Protein AF-A0A8T2I228-F1 (afdb_monomer_lite)

pLDDT: mean 72.87, std 17.1, range [40.53, 93.88]

Structure (mmCIF, N/CA/C/O backbone):
data_AF-A0A8T2I228-F1
#
_entry.id   AF-A0A8T2I228-F1
#
loop_
_atom_site.group_PDB
_atom_site.id
_atom_site.type_symbol
_atom_site.label_atom_id
_atom_site.label_alt_id
_atom_site.label_comp_id
_atom_site.label_asym_id
_atom_site.label_entity_id
_atom_site.label_seq_id
_atom_site.pdbx_PDB_ins_code
_atom_site.Cartn_x
_atom_site.Cartn_y
_atom_site.Cartn_z
_atom_site.occupancy
_atom_site.B_iso_or_equiv
_atom_site.auth_seq_id
_atom_site.auth_comp_id
_atom_site.auth_asym_id
_atom_site.auth_atom_id
_atom_site.pdbx_PDB_model_num
ATOM 1 N N . MET A 1 1 ? -10.469 26.578 -0.247 1.00 43.16 1 MET A N 1
ATOM 2 C CA . MET A 1 1 ? -9.906 25.213 -0.314 1.00 43.16 1 MET A CA 1
ATOM 3 C C . MET A 1 1 ? -11.036 24.268 -0.690 1.00 43.16 1 MET A C 1
ATOM 5 O O . MET A 1 1 ? -11.907 24.048 0.135 1.00 43.16 1 MET A O 1
ATOM 9 N N . ALA A 1 2 ? -11.103 23.810 -1.941 1.00 47.12 2 ALA A N 1
ATOM 10 C CA . ALA A 1 2 ? -12.127 22.857 -2.365 1.00 47.12 2 ALA A CA 1
ATOM 11 C C . ALA A 1 2 ? -11.617 21.442 -2.068 1.00 47.12 2 ALA A C 1
ATOM 13 O O . ALA A 1 2 ? -10.746 20.934 -2.771 1.00 47.12 2 ALA A O 1
ATOM 14 N N . THR A 1 3 ? -12.107 20.828 -0.995 1.00 50.66 3 THR A N 1
ATOM 15 C CA . THR A 1 3 ? -11.943 19.392 -0.776 1.00 50.66 3 THR A CA 1
ATOM 16 C C . THR A 1 3 ? -12.657 18.675 -1.919 1.00 50.66 3 THR A C 1
ATOM 18 O O . THR A 1 3 ? -13.861 18.827 -2.120 1.00 50.66 3 THR A O 1
ATOM 21 N N . SER A 1 4 ? -11.890 17.972 -2.751 1.00 61.69 4 SER A N 1
ATOM 22 C CA . SER A 1 4 ? -12.432 17.226 -3.887 1.00 61.69 4 SER A CA 1
ATOM 23 C C . SER A 1 4 ? -13.482 16.236 -3.374 1.00 61.69 4 SER A C 1
ATOM 25 O O . SER A 1 4 ? -13.200 15.505 -2.423 1.00 61.69 4 SER A O 1
ATOM 27 N N . LYS A 1 5 ? -14.686 16.217 -3.966 1.00 64.00 5 LYS A N 1
ATOM 28 C CA . LYS A 1 5 ? -15.830 15.383 -3.529 1.00 64.00 5 LYS A CA 1
ATOM 29 C C . LYS A 1 5 ? -15.435 13.919 -3.280 1.00 64.00 5 LYS A C 1
ATOM 31 O O . LYS A 1 5 ? -15.861 13.321 -2.301 1.00 64.00 5 LYS A O 1
ATOM 36 N N . ASN A 1 6 ? -14.508 13.408 -4.087 1.00 66.62 6 ASN A N 1
ATOM 37 C CA . ASN A 1 6 ? -13.980 12.046 -4.002 1.00 66.62 6 ASN A CA 1
ATOM 38 C C . ASN A 1 6 ? -13.275 11.723 -2.667 1.00 66.62 6 ASN A C 1
ATOM 40 O O . ASN A 1 6 ? -13.281 10.568 -2.251 1.00 66.62 6 ASN A O 1
ATOM 44 N N . ASN A 1 7 ? -12.673 12.719 -2.006 1.00 70.19 7 ASN A N 1
ATOM 45 C CA . ASN A 1 7 ? -11.957 12.556 -0.733 1.00 70.19 7 ASN A CA 1
ATOM 46 C C . ASN A 1 7 ? -12.916 12.613 0.475 1.00 70.19 7 ASN A C 1
ATOM 48 O O . ASN A 1 7 ? -12.714 11.943 1.480 1.00 70.19 7 ASN A O 1
ATOM 52 N N . LEU A 1 8 ? -14.008 13.375 0.363 1.00 73.38 8 LEU A N 1
ATOM 53 C CA . LEU A 1 8 ? -15.071 13.382 1.376 1.00 73.38 8 LEU A CA 1
ATOM 54 C C . LEU A 1 8 ? -15.812 12.039 1.403 1.00 73.38 8 LEU A C 1
ATOM 56 O O . LEU A 1 8 ? -16.120 11.518 2.470 1.00 73.38 8 LEU A O 1
ATOM 60 N N . GLU A 1 9 ? -16.058 11.455 0.230 1.00 79.25 9 GLU A N 1
ATOM 61 C CA . GLU A 1 9 ? -16.713 10.150 0.115 1.00 79.25 9 GLU A CA 1
ATOM 62 C C . GLU A 1 9 ? -15.846 8.996 0.634 1.00 79.25 9 GLU A C 1
ATOM 64 O O . GLU A 1 9 ? -16.385 8.085 1.254 1.00 79.25 9 GLU A O 1
ATOM 69 N N . SER A 1 10 ? -14.522 9.014 0.422 1.00 78.75 10 SER A N 1
ATOM 70 C CA . SER A 1 10 ? -13.636 7.985 0.996 1.00 78.75 10 SER A CA 1
ATOM 71 C C . SER A 1 10 ? -13.589 8.063 2.518 1.00 78.75 10 SER A C 1
ATOM 73 O O . SER A 1 10 ? -13.734 7.040 3.177 1.00 78.75 10 SER A O 1
ATOM 75 N N . GLN A 1 11 ? -13.472 9.270 3.077 1.00 83.19 11 GLN A N 1
ATOM 76 C CA . GLN A 1 11 ? -13.486 9.473 4.528 1.00 83.19 11 GLN A CA 1
ATOM 77 C C . GLN A 1 11 ? -14.799 8.996 5.156 1.00 83.19 11 GLN A C 1
ATOM 79 O O . GLN A 1 11 ? -14.780 8.304 6.170 1.00 83.19 11 GLN A O 1
ATOM 84 N N . ALA A 1 12 ? -15.939 9.295 4.526 1.00 87.50 12 ALA A N 1
ATOM 85 C CA . ALA A 1 12 ? -17.237 8.813 4.989 1.00 87.50 12 ALA A CA 1
ATOM 86 C C . ALA A 1 12 ? -17.335 7.276 4.975 1.00 87.50 12 ALA A C 1
ATOM 88 O O . ALA A 1 12 ? -17.919 6.681 5.881 1.00 87.50 12 ALA A O 1
ATOM 89 N N . LEU A 1 13 ? -16.750 6.631 3.963 1.00 87.00 13 LEU A N 1
ATOM 90 C CA . LEU A 1 13 ? -16.741 5.175 3.811 1.00 87.00 13 LEU A CA 1
ATOM 91 C C . LEU A 1 13 ? -15.844 4.513 4.875 1.00 87.00 13 LEU A C 1
ATOM 93 O O . LEU A 1 13 ? -16.254 3.541 5.511 1.00 87.00 13 LEU A O 1
ATOM 97 N N . ASP A 1 14 ? -14.675 5.093 5.154 1.00 88.88 14 ASP A N 1
ATOM 98 C CA . ASP A 1 14 ? -13.781 4.640 6.227 1.00 88.88 14 ASP A CA 1
ATOM 99 C C . ASP A 1 14 ? -14.421 4.821 7.618 1.00 88.88 14 ASP A C 1
ATOM 101 O O . ASP A 1 14 ? -14.316 3.948 8.484 1.00 88.88 14 ASP A O 1
ATOM 105 N N . GLU A 1 15 ? -15.149 5.920 7.842 1.00 92.62 15 GLU A N 1
ATOM 106 C CA . GLU A 1 15 ? -15.915 6.132 9.074 1.00 92.62 15 GLU A CA 1
ATOM 107 C C . GLU A 1 15 ? -17.038 5.104 9.253 1.00 92.62 15 GLU A C 1
ATOM 109 O O . GLU A 1 15 ? -17.264 4.629 10.370 1.00 92.62 15 GLU A O 1
ATOM 114 N N . GLN A 1 16 ? -17.742 4.746 8.178 1.00 90.44 16 GLN A N 1
ATOM 115 C CA . GLN A 1 16 ? -18.768 3.704 8.212 1.00 90.44 16 GLN A CA 1
ATOM 116 C C . GLN A 1 16 ? -18.172 2.335 8.538 1.00 90.44 16 GLN A C 1
ATOM 118 O O . GLN A 1 16 ? -18.700 1.649 9.415 1.00 90.44 16 GLN A O 1
ATOM 123 N N . LEU A 1 17 ? -17.050 1.971 7.907 1.00 92.44 17 LEU A N 1
ATOM 124 C CA . LEU A 1 17 ? -16.342 0.727 8.211 1.00 92.44 17 LEU A CA 1
ATOM 125 C C . LEU A 1 17 ? -15.931 0.688 9.687 1.00 92.44 17 LEU A C 1
ATOM 127 O O . LEU A 1 17 ? -16.206 -0.284 10.379 1.00 92.44 17 LEU A O 1
ATOM 131 N N . LYS A 1 18 ? -15.377 1.784 10.212 1.00 93.19 18 LYS A N 1
ATOM 132 C CA . LYS A 1 18 ? -14.973 1.884 11.620 1.00 93.19 18 LYS A CA 1
ATOM 133 C C . LYS A 1 18 ? -16.144 1.729 12.596 1.00 93.19 18 LYS A C 1
ATOM 135 O O . LYS A 1 18 ? -15.990 1.120 13.652 1.00 93.19 18 LYS A O 1
ATOM 140 N N . ARG A 1 19 ? -17.319 2.280 12.269 1.00 93.00 19 ARG A N 1
ATOM 141 C CA . ARG A 1 19 ? -18.538 2.090 13.077 1.00 93.00 19 ARG A CA 1
ATOM 142 C C . ARG A 1 19 ? -18.987 0.633 13.061 1.00 93.00 19 ARG A C 1
ATOM 144 O O . ARG A 1 19 ? -19.333 0.113 14.115 1.00 93.00 19 ARG A O 1
ATOM 151 N N . PHE A 1 20 ? -18.933 -0.011 11.896 1.00 90.75 20 PHE A N 1
ATOM 152 C CA . PHE A 1 20 ? -19.275 -1.421 11.746 1.00 90.75 20 PHE A CA 1
ATOM 153 C C . PHE A 1 20 ? -18.327 -2.321 12.550 1.00 90.75 20 PHE A C 1
ATOM 155 O O . PHE A 1 20 ? -18.782 -3.170 13.312 1.00 90.75 20 PHE A O 1
ATOM 162 N N . GLU A 1 21 ? -17.017 -2.073 12.483 1.00 91.44 21 GLU A N 1
ATOM 163 C CA . GLU A 1 21 ? -16.016 -2.784 13.289 1.00 91.44 21 GLU A CA 1
ATOM 164 C C . GLU A 1 21 ? -16.251 -2.625 14.798 1.00 91.44 21 GLU A C 1
ATOM 166 O O . GLU A 1 21 ? -16.033 -3.564 15.560 1.00 91.44 21 GLU A O 1
ATOM 171 N N . ALA A 1 22 ? -16.709 -1.448 15.238 1.00 92.38 22 ALA A N 1
ATOM 172 C CA . ALA A 1 22 ? -17.019 -1.190 16.641 1.00 92.38 22 ALA A CA 1
ATOM 173 C C . ALA A 1 22 ? -18.291 -1.911 17.121 1.00 92.38 22 ALA A C 1
ATOM 175 O O . ALA A 1 22 ? -18.381 -2.243 18.302 1.00 92.38 22 ALA A O 1
ATOM 176 N N . SER A 1 23 ? -19.262 -2.143 16.232 1.00 89.62 23 SER A N 1
ATOM 177 C CA . SER A 1 23 ? -20.510 -2.852 16.547 1.00 89.62 23 SER A CA 1
ATOM 178 C C . SER A 1 23 ? -20.454 -4.363 16.314 1.00 89.62 23 SER A C 1
ATOM 180 O O . SER A 1 23 ? -21.396 -5.055 16.683 1.00 89.62 23 SER A O 1
ATOM 182 N N . THR A 1 24 ? -19.396 -4.869 15.678 1.00 91.06 24 THR A N 1
ATOM 183 C CA . THR A 1 24 ? -19.265 -6.288 15.317 1.00 91.06 24 THR A CA 1
ATOM 184 C C . THR A 1 24 ? -18.935 -7.144 16.539 1.00 91.06 24 THR A C 1
ATOM 186 O O . THR A 1 24 ? -18.038 -6.807 17.318 1.00 91.06 24 THR A O 1
ATOM 189 N N . ASP A 1 25 ? -19.624 -8.278 16.688 1.00 90.94 25 ASP A N 1
ATOM 190 C CA . ASP A 1 25 ? -19.288 -9.275 17.701 1.00 90.94 25 ASP A CA 1
ATOM 191 C C . ASP A 1 25 ? -18.070 -10.092 17.250 1.00 90.94 25 ASP A C 1
ATOM 193 O O . ASP A 1 25 ? -18.016 -10.638 16.151 1.00 90.94 25 ASP A O 1
ATOM 197 N N . LYS A 1 26 ? -17.064 -10.185 18.121 1.00 88.12 26 LYS A N 1
ATOM 198 C CA . LYS A 1 26 ? -15.804 -10.890 17.843 1.00 88.12 26 LYS A CA 1
ATOM 199 C C . LYS A 1 26 ? -15.915 -12.400 18.012 1.00 88.12 26 LYS A C 1
ATOM 201 O O . LYS A 1 26 ? -14.963 -13.109 17.700 1.00 88.12 26 LYS A O 1
ATOM 206 N N . ASN A 1 27 ? -17.030 -12.878 18.553 1.00 91.12 27 ASN A N 1
ATOM 207 C CA . ASN A 1 27 ? -17.253 -14.297 18.801 1.00 91.12 27 ASN A CA 1
ATOM 208 C C . ASN A 1 27 ? -18.101 -14.958 17.706 1.00 91.12 27 ASN A C 1
ATOM 210 O O . ASN A 1 27 ? -18.187 -16.184 17.680 1.00 91.12 27 ASN A O 1
ATOM 214 N N . ASP A 1 28 ? -18.702 -14.169 16.810 1.00 93.25 28 ASP A N 1
ATOM 215 C CA . ASP A 1 28 ? -19.499 -14.665 15.690 1.00 93.25 28 ASP A CA 1
ATOM 216 C C . ASP A 1 28 ? -18.628 -14.792 14.421 1.00 93.25 28 ASP A C 1
ATOM 218 O O . ASP A 1 28 ? -18.172 -13.781 13.872 1.00 93.25 28 ASP A O 1
ATOM 222 N N . PRO A 1 29 ? -18.360 -16.019 13.935 1.00 92.06 29 PRO A N 1
ATOM 223 C CA . PRO A 1 29 ? -17.502 -16.235 12.775 1.00 92.06 29 PRO A CA 1
ATOM 224 C C . PRO A 1 29 ? -18.079 -15.666 11.472 1.00 92.06 29 PRO A C 1
ATOM 226 O O . PRO A 1 29 ? -17.300 -15.286 10.597 1.00 92.06 29 PRO A O 1
ATOM 229 N N . GLU A 1 30 ? -19.404 -15.576 11.325 1.00 91.94 30 GLU A N 1
ATOM 230 C CA . GLU A 1 30 ? -20.028 -15.043 10.105 1.00 91.94 30 GLU A CA 1
ATOM 231 C C . GLU A 1 30 ? -19.823 -13.528 10.003 1.00 91.94 30 GLU A C 1
ATOM 233 O O . GLU A 1 30 ? -19.472 -13.001 8.944 1.00 91.94 30 GLU A O 1
ATOM 238 N N . GLN A 1 31 ? -19.942 -12.821 11.130 1.00 89.75 31 GLN A N 1
ATOM 239 C CA . GLN A 1 31 ? -19.695 -11.380 11.182 1.00 89.75 31 GLN A CA 1
ATOM 240 C C . GLN A 1 31 ? -18.222 -11.041 10.942 1.00 89.75 31 GLN A C 1
ATOM 242 O O . GLN A 1 31 ? -17.918 -10.048 10.280 1.00 89.75 31 GLN A O 1
ATOM 247 N N . LEU A 1 32 ? -17.301 -11.877 11.430 1.00 92.50 32 LEU A N 1
ATOM 248 C CA . LEU A 1 32 ? -15.870 -11.712 11.171 1.00 92.50 32 LEU A CA 1
ATOM 249 C C . LEU A 1 32 ? -15.520 -11.895 9.689 1.00 92.50 32 LEU A C 1
ATOM 251 O O . LEU A 1 32 ? -14.703 -11.135 9.169 1.00 92.50 32 LEU A O 1
ATOM 255 N N . GLN A 1 33 ? -16.137 -12.865 9.007 1.00 93.38 33 GLN A N 1
ATOM 256 C CA . GLN A 1 33 ? -15.947 -13.049 7.565 1.00 93.38 33 GLN A CA 1
ATOM 257 C C . GLN A 1 33 ? -16.450 -11.838 6.781 1.00 93.38 33 GLN A C 1
ATOM 259 O O . GLN A 1 33 ? -15.705 -11.279 5.978 1.00 93.38 33 GLN A O 1
ATOM 264 N N . LEU A 1 34 ? -17.667 -11.374 7.077 1.00 92.56 34 LEU A N 1
ATOM 265 C CA . LEU A 1 34 ? -18.244 -10.200 6.424 1.00 92.56 34 LEU A CA 1
ATOM 266 C C . LEU A 1 34 ? -17.385 -8.943 6.633 1.00 92.56 34 LEU A C 1
ATOM 268 O O . LEU A 1 34 ? -17.178 -8.153 5.712 1.00 92.56 34 LEU A O 1
ATOM 272 N N . LEU A 1 35 ? -16.847 -8.762 7.839 1.00 93.50 35 LEU A N 1
ATOM 273 C CA . LEU A 1 35 ? -15.969 -7.643 8.164 1.00 93.50 35 LEU A CA 1
ATOM 274 C C . LEU A 1 35 ? -14.669 -7.683 7.347 1.00 93.50 35 LEU A C 1
ATOM 276 O O . LEU A 1 35 ? -14.210 -6.640 6.872 1.00 93.50 35 LEU A O 1
ATOM 280 N N . GLU A 1 36 ? -14.088 -8.864 7.141 1.00 93.44 36 GLU A N 1
ATOM 281 C CA . GLU A 1 36 ? -12.885 -9.014 6.319 1.00 93.44 36 GLU A CA 1
ATOM 282 C C . GLU A 1 36 ? -13.171 -8.770 4.829 1.00 93.44 36 GLU A C 1
ATOM 284 O O . GLU A 1 36 ? -12.403 -8.069 4.169 1.00 93.44 36 GLU A O 1
ATOM 289 N N . GLU A 1 37 ? -14.310 -9.235 4.310 1.00 93.88 37 GLU A N 1
ATOM 290 C CA . GLU A 1 37 ? -14.750 -8.922 2.942 1.00 93.88 37 GLU A CA 1
ATOM 291 C C . GLU A 1 37 ? -14.926 -7.411 2.735 1.00 93.88 37 GLU A C 1
ATOM 293 O O . GLU A 1 37 ? -14.472 -6.844 1.733 1.00 93.88 37 GLU A O 1
ATOM 298 N N . MET A 1 38 ? -15.530 -6.725 3.711 1.00 91.88 38 MET A N 1
ATOM 299 C CA . MET A 1 38 ? -15.680 -5.271 3.675 1.00 91.88 38 MET A CA 1
ATOM 300 C C . MET A 1 38 ? -14.321 -4.562 3.679 1.00 91.88 38 MET A C 1
ATOM 302 O O . MET A 1 38 ? -14.117 -3.643 2.882 1.00 91.88 38 MET A O 1
ATOM 306 N N . ARG A 1 39 ? -13.372 -4.996 4.520 1.00 92.69 39 ARG A N 1
ATOM 307 C CA . ARG A 1 39 ? -11.995 -4.467 4.541 1.00 92.69 39 ARG A CA 1
ATOM 308 C C . ARG A 1 39 ? -11.262 -4.685 3.227 1.00 92.69 39 ARG A C 1
ATOM 310 O O . ARG A 1 39 ? -10.516 -3.813 2.776 1.00 92.69 39 ARG A O 1
ATOM 317 N N . GLU A 1 40 ? -11.437 -5.847 2.613 1.00 93.00 40 GLU A N 1
ATOM 318 C CA . GLU A 1 40 ? -10.804 -6.139 1.336 1.00 93.00 40 GLU A CA 1
ATOM 319 C C . GLU A 1 40 ? -11.365 -5.231 0.236 1.00 93.00 40 GLU A C 1
ATOM 321 O O . GLU A 1 40 ? -10.609 -4.640 -0.543 1.00 93.00 40 GLU A O 1
ATOM 326 N N . HIS A 1 41 ? -12.686 -5.053 0.206 1.00 90.12 41 HIS A N 1
ATOM 327 C CA . HIS A 1 41 ? -13.348 -4.186 -0.759 1.00 90.12 41 HIS A CA 1
ATOM 328 C C . HIS A 1 41 ? -12.921 -2.718 -0.609 1.00 90.12 41 HIS A C 1
ATOM 330 O O . HIS A 1 41 ? -12.581 -2.071 -1.605 1.00 90.12 41 HIS A O 1
ATOM 336 N N . THR A 1 42 ? -12.856 -2.191 0.619 1.00 89.12 42 THR A N 1
ATOM 337 C CA . THR A 1 42 ? -12.365 -0.823 0.851 1.00 89.12 42 THR A CA 1
ATOM 338 C C . THR A 1 42 ? -10.902 -0.674 0.449 1.00 89.12 42 THR A C 1
ATOM 340 O O . THR A 1 42 ? -10.553 0.296 -0.226 1.00 89.12 42 THR A O 1
ATOM 343 N N . ARG A 1 43 ? -10.046 -1.661 0.743 1.00 87.56 43 ARG A N 1
ATOM 344 C CA . ARG A 1 43 ? -8.642 -1.654 0.304 1.00 87.56 43 ARG A CA 1
ATOM 345 C C . ARG A 1 43 ? -8.520 -1.635 -1.224 1.00 87.56 43 ARG A C 1
ATOM 347 O O . ARG A 1 43 ? -7.723 -0.861 -1.752 1.00 87.56 43 ARG A O 1
ATOM 354 N N . ARG A 1 44 ? -9.321 -2.427 -1.946 1.00 86.75 44 ARG A N 1
ATOM 355 C CA . ARG A 1 44 ? -9.354 -2.417 -3.423 1.00 86.75 44 ARG A CA 1
ATOM 356 C C . ARG A 1 44 ? -9.818 -1.068 -3.977 1.00 86.75 44 ARG A C 1
ATOM 358 O O . ARG A 1 44 ? -9.233 -0.578 -4.941 1.00 86.75 44 ARG A O 1
ATOM 365 N N . LEU A 1 45 ? -10.813 -0.432 -3.356 1.00 85.88 45 LEU A N 1
ATOM 366 C CA . LEU A 1 45 ? -11.257 0.912 -3.742 1.00 85.88 45 LEU A CA 1
ATOM 367 C C . LEU A 1 45 ? -10.159 1.963 -3.540 1.00 85.88 45 LEU A C 1
ATOM 369 O O . LEU A 1 45 ? -9.924 2.777 -4.433 1.00 85.88 45 LEU A O 1
ATOM 373 N N . HIS A 1 46 ? -9.449 1.922 -2.412 1.00 82.38 46 HIS A N 1
ATOM 374 C CA . HIS A 1 46 ? -8.315 2.815 -2.138 1.00 82.38 46 HIS A CA 1
ATOM 375 C C . HIS A 1 46 ? -7.153 2.606 -3.119 1.00 82.38 46 HIS A C 1
ATOM 377 O O . HIS A 1 46 ? -6.516 3.573 -3.546 1.00 82.38 46 HIS A O 1
ATOM 383 N N . GLN A 1 47 ? -6.906 1.360 -3.533 1.00 79.94 47 GLN A N 1
ATOM 384 C CA . GLN A 1 47 ? -5.935 1.035 -4.583 1.00 79.94 47 GLN A CA 1
ATOM 385 C C . GLN A 1 47 ? -6.356 1.593 -5.945 1.00 79.94 47 GLN A C 1
ATOM 387 O O . GLN A 1 47 ? -5.560 2.272 -6.590 1.00 79.94 47 GLN A O 1
ATOM 392 N N . ALA A 1 48 ? -7.606 1.373 -6.360 1.00 81.00 48 ALA A N 1
ATOM 393 C CA . ALA A 1 48 ? -8.131 1.877 -7.630 1.00 81.00 48 ALA A CA 1
ATOM 394 C C . ALA A 1 48 ? -8.150 3.415 -7.694 1.00 81.00 48 ALA A C 1
ATOM 396 O O . ALA A 1 48 ? -7.938 3.997 -8.755 1.00 81.00 48 ALA A O 1
ATOM 397 N N . ARG A 1 49 ? -8.366 4.082 -6.552 1.00 75.56 49 ARG A N 1
ATOM 398 C CA . ARG A 1 49 ? -8.318 5.548 -6.426 1.00 75.56 49 ARG A CA 1
ATOM 399 C C . ARG A 1 49 ? -6.893 6.116 -6.369 1.00 75.56 49 ARG A C 1
ATOM 401 O O . ARG A 1 49 ? -6.728 7.327 -6.488 1.00 75.56 49 ARG A O 1
ATOM 408 N N . GLY A 1 50 ? -5.870 5.271 -6.221 1.00 67.81 50 GLY A N 1
ATOM 409 C CA . GLY A 1 50 ? -4.464 5.686 -6.226 1.00 67.81 50 GLY A CA 1
ATOM 410 C C . GLY A 1 50 ? -3.979 6.349 -4.932 1.00 67.81 50 GLY A C 1
ATOM 411 O O . GLY A 1 50 ? -2.893 6.928 -4.919 1.00 67.81 50 GLY A O 1
ATOM 412 N N . ASP A 1 51 ? -4.744 6.268 -3.841 1.00 64.25 51 ASP A N 1
ATOM 413 C CA . ASP A 1 51 ? -4.312 6.774 -2.530 1.00 64.25 51 ASP A CA 1
ATOM 414 C C . ASP A 1 51 ? -3.428 5.769 -1.778 1.00 64.25 51 ASP A C 1
ATOM 416 O O . ASP A 1 51 ? -2.592 6.169 -0.972 1.00 64.25 51 ASP A O 1
ATOM 420 N N . TRP A 1 52 ? -3.535 4.474 -2.097 1.00 62.28 52 TRP A N 1
ATOM 421 C CA . TRP A 1 52 ? -2.808 3.404 -1.402 1.00 62.28 52 TRP A CA 1
ATOM 422 C C . TRP A 1 52 ? -1.310 3.310 -1.748 1.00 62.28 52 TRP A C 1
ATOM 424 O O . TRP A 1 52 ? -0.561 2.643 -1.042 1.00 62.28 52 TRP A O 1
ATOM 434 N N . ASN A 1 53 ? -0.845 3.949 -2.827 1.00 56.44 53 ASN A N 1
ATOM 435 C CA . ASN A 1 53 ? 0.527 3.754 -3.308 1.00 56.44 53 ASN A CA 1
ATOM 436 C C . ASN A 1 53 ? 1.150 5.023 -3.902 1.00 56.44 53 ASN A C 1
ATOM 438 O O . ASN A 1 53 ? 1.791 4.980 -4.950 1.00 56.44 53 ASN A O 1
ATOM 442 N N . LYS A 1 54 ? 0.954 6.176 -3.254 1.00 60.41 54 LYS A N 1
ATOM 443 C CA . LYS A 1 54 ? 1.797 7.343 -3.538 1.00 60.41 54 LYS A CA 1
ATOM 444 C C . LYS A 1 54 ? 3.151 7.082 -2.874 1.00 60.41 54 LYS A C 1
ATOM 446 O O . LYS A 1 54 ? 3.201 7.132 -1.642 1.00 60.41 54 LYS A O 1
ATOM 451 N N . PRO A 1 55 ? 4.234 6.782 -3.623 1.00 62.22 55 PRO A N 1
ATOM 452 C CA . PRO A 1 55 ? 5.559 6.779 -3.025 1.00 62.22 55 PRO A CA 1
ATOM 453 C C . PRO A 1 55 ? 5.732 8.131 -2.342 1.00 62.22 55 PRO A C 1
ATOM 455 O O . PRO A 1 55 ? 5.475 9.175 -2.946 1.00 62.22 55 PRO A O 1
ATOM 458 N N . SER A 1 56 ? 6.074 8.101 -1.057 1.00 59.38 56 SER A N 1
ATOM 459 C CA . SER A 1 56 ? 6.312 9.319 -0.299 1.00 59.38 56 SER A CA 1
ATOM 460 C C . SER A 1 56 ? 7.404 10.108 -1.017 1.00 59.38 56 SER A C 1
ATOM 462 O O . SER A 1 56 ? 8.572 9.734 -0.984 1.00 59.38 56 SER A O 1
ATOM 464 N N . THR A 1 57 ? 7.036 11.206 -1.674 1.00 61.91 57 THR A N 1
ATOM 465 C CA . THR A 1 57 ? 7.994 12.175 -2.223 1.00 61.91 57 THR A CA 1
ATOM 466 C C . THR A 1 57 ? 8.658 12.993 -1.113 1.00 61.91 57 THR A C 1
ATOM 468 O O . THR A 1 57 ? 9.496 13.852 -1.385 1.00 61.91 57 THR A O 1
ATOM 471 N N . PHE A 1 58 ? 8.313 12.732 0.153 1.00 64.38 58 PHE A N 1
ATOM 472 C CA . PHE A 1 58 ? 8.909 13.384 1.302 1.00 64.38 58 PHE A CA 1
ATOM 473 C C . PHE A 1 58 ? 10.311 12.830 1.571 1.00 64.38 58 PHE A C 1
ATOM 475 O O . PHE A 1 58 ? 10.493 11.803 2.227 1.00 64.38 58 PHE A O 1
ATOM 482 N N . ARG A 1 59 ? 11.317 13.552 1.076 1.00 64.06 59 ARG A N 1
ATOM 483 C CA . ARG A 1 59 ? 12.708 13.406 1.502 1.00 64.06 59 ARG A CA 1
ATOM 484 C C . ARG A 1 59 ? 12.904 14.203 2.788 1.00 64.06 59 ARG A C 1
ATOM 486 O O . ARG A 1 59 ? 12.899 15.433 2.765 1.00 64.06 59 ARG A O 1
ATOM 493 N N . ASN A 1 60 ? 13.082 13.505 3.906 1.00 69.69 60 ASN A N 1
ATOM 494 C CA . ASN A 1 60 ? 13.490 14.145 5.149 1.00 69.69 60 ASN A CA 1
ATOM 495 C C . ASN A 1 60 ? 14.976 14.524 5.049 1.00 69.69 60 ASN A C 1
ATOM 497 O O . ASN A 1 60 ? 15.846 13.670 5.183 1.00 69.69 60 ASN A O 1
ATOM 501 N N . TRP A 1 61 ? 15.263 15.801 4.796 1.00 71.25 61 TRP A N 1
ATOM 502 C CA . TRP A 1 61 ? 16.633 16.326 4.729 1.00 71.25 61 TRP A CA 1
ATOM 503 C C . TRP A 1 61 ? 17.373 16.279 6.075 1.00 71.25 61 TRP A C 1
ATOM 505 O O . TRP A 1 61 ? 18.596 16.369 6.087 1.00 71.25 61 TRP A O 1
ATOM 515 N N . ASN A 1 62 ? 16.644 16.101 7.184 1.00 80.12 62 ASN A N 1
ATOM 516 C CA . ASN A 1 62 ? 17.188 15.955 8.534 1.00 80.12 62 ASN A CA 1
ATOM 517 C C . ASN A 1 62 ? 17.288 14.493 8.998 1.00 80.12 62 ASN A C 1
ATOM 519 O O . ASN A 1 62 ? 17.587 14.266 10.167 1.00 80.12 62 ASN A O 1
ATOM 523 N N . ASP A 1 63 ? 17.012 13.504 8.143 1.00 73.81 63 ASP A N 1
ATOM 524 C CA . ASP A 1 63 ? 17.255 12.101 8.486 1.00 73.81 63 ASP A CA 1
ATOM 525 C C . ASP A 1 63 ? 18.729 11.770 8.190 1.00 73.81 63 ASP A C 1
ATOM 527 O O . ASP A 1 63 ? 19.114 11.713 7.019 1.00 73.81 63 ASP A O 1
ATOM 531 N N . PRO A 1 64 ? 19.587 11.588 9.214 1.00 69.69 64 PRO A N 1
ATOM 532 C CA . PRO A 1 64 ? 20.997 11.274 9.011 1.00 69.69 64 PRO A CA 1
ATOM 533 C C . PRO A 1 64 ? 21.205 9.830 8.543 1.00 69.69 64 PRO A C 1
ATOM 535 O O . PRO A 1 64 ? 22.343 9.444 8.285 1.00 69.69 64 PRO A O 1
ATOM 538 N N . THR A 1 65 ? 20.146 9.013 8.466 1.00 69.50 65 THR A N 1
ATOM 539 C CA . THR A 1 65 ? 20.243 7.633 7.997 1.00 69.50 65 THR A CA 1
ATOM 540 C C . THR A 1 65 ? 20.042 7.576 6.480 1.00 69.50 65 THR A C 1
ATOM 542 O O . THR A 1 65 ? 18.913 7.686 5.996 1.00 69.50 65 THR A O 1
ATOM 545 N N . PRO A 1 66 ? 21.110 7.408 5.673 1.00 64.50 66 PRO A N 1
ATOM 546 C CA . PRO A 1 66 ? 20.928 7.096 4.267 1.00 64.50 66 PRO A CA 1
ATOM 547 C C . PRO A 1 66 ? 20.227 5.740 4.173 1.00 64.50 66 PRO A C 1
ATOM 549 O O . PRO A 1 66 ? 20.769 4.702 4.556 1.00 64.50 66 PRO A O 1
ATOM 552 N N . ARG A 1 67 ? 18.990 5.747 3.675 1.00 66.94 67 ARG A N 1
ATOM 553 C CA . ARG A 1 67 ? 18.311 4.523 3.263 1.00 66.94 67 ARG A CA 1
ATOM 554 C C . ARG A 1 67 ? 18.918 4.107 1.938 1.00 66.94 67 ARG A C 1
ATOM 556 O O . ARG A 1 67 ? 18.493 4.611 0.912 1.00 66.94 67 ARG A O 1
ATOM 563 N N . GLU A 1 68 ? 19.953 3.279 2.002 1.00 70.44 68 GLU A N 1
ATOM 564 C CA . GLU A 1 68 ? 20.237 2.179 1.077 1.00 70.44 68 GLU A CA 1
ATOM 565 C C . GLU A 1 68 ? 21.627 1.602 1.362 1.00 70.44 68 GLU A C 1
ATOM 567 O O . GLU A 1 68 ? 22.618 2.309 1.540 1.00 70.44 68 GLU A O 1
ATOM 572 N N . THR A 1 69 ? 21.696 0.275 1.402 1.00 66.94 69 THR A N 1
ATOM 573 C CA . THR A 1 69 ? 22.936 -0.492 1.314 1.00 66.94 69 THR A CA 1
ATOM 574 C C . THR A 1 69 ? 23.493 -0.325 -0.094 1.00 66.94 69 THR A C 1
ATOM 576 O O . THR A 1 69 ? 23.208 -1.134 -0.976 1.00 66.94 69 THR A O 1
ATOM 579 N N . THR A 1 70 ? 24.248 0.745 -0.329 1.00 70.56 70 THR A N 1
ATOM 580 C CA . THR A 1 70 ? 24.943 0.957 -1.600 1.00 70.56 70 THR A CA 1
ATOM 581 C C . THR A 1 70 ? 25.885 -0.217 -1.849 1.00 70.56 70 THR A C 1
ATOM 583 O O . THR A 1 70 ? 26.890 -0.385 -1.158 1.00 70.56 70 THR A O 1
ATOM 586 N N . THR A 1 71 ? 25.567 -1.061 -2.827 1.00 79.81 71 THR A N 1
ATOM 587 C CA . THR A 1 71 ? 26.475 -2.129 -3.247 1.00 79.81 71 THR A CA 1
ATOM 588 C C . THR A 1 71 ? 27.621 -1.522 -4.040 1.00 79.81 71 THR A C 1
ATOM 590 O O . THR A 1 71 ? 27.396 -0.702 -4.931 1.00 79.81 71 THR A O 1
ATOM 593 N N . ALA A 1 72 ? 28.854 -1.937 -3.745 1.00 86.88 72 ALA A N 1
ATOM 594 C CA . ALA A 1 72 ? 30.008 -1.517 -4.529 1.00 86.88 72 ALA A CA 1
ATOM 595 C C . ALA A 1 72 ? 29.771 -1.838 -6.021 1.00 86.88 72 ALA A C 1
ATOM 597 O O . ALA A 1 72 ? 29.285 -2.929 -6.321 1.00 86.88 72 ALA A O 1
ATOM 598 N N . PRO A 1 73 ? 30.146 -0.963 -6.973 1.00 84.25 73 PRO A N 1
ATOM 599 C CA . PRO A 1 73 ? 29.912 -1.205 -8.400 1.00 84.25 73 PRO A CA 1
ATOM 600 C C . PRO A 1 73 ? 30.470 -2.548 -8.891 1.00 84.25 73 PRO A C 1
ATOM 602 O O . PRO A 1 73 ? 29.857 -3.228 -9.702 1.00 84.25 73 PRO A O 1
ATOM 605 N N . LEU A 1 74 ? 31.606 -2.990 -8.340 1.00 84.50 74 LEU A N 1
ATOM 606 C CA . LEU A 1 74 ? 32.224 -4.285 -8.658 1.00 84.50 74 LEU A CA 1
ATOM 607 C C . LEU A 1 74 ? 31.494 -5.503 -8.065 1.00 84.50 74 LEU A C 1
ATOM 609 O O . LEU A 1 74 ? 31.864 -6.633 -8.379 1.00 84.50 74 LEU A O 1
ATOM 613 N N . ALA A 1 75 ? 30.494 -5.299 -7.208 1.00 87.38 75 ALA A N 1
ATOM 614 C CA . ALA A 1 75 ? 29.589 -6.349 -6.749 1.00 87.38 75 ALA A CA 1
ATOM 615 C C . ALA A 1 75 ? 28.449 -6.604 -7.751 1.00 87.38 75 ALA A C 1
ATOM 617 O O . ALA A 1 75 ? 27.832 -7.662 -7.707 1.00 87.38 75 ALA A O 1
ATOM 618 N N . ILE A 1 76 ? 28.192 -5.665 -8.669 1.00 89.56 76 ILE A N 1
ATOM 619 C CA . ILE A 1 76 ? 27.173 -5.791 -9.713 1.00 89.56 76 ILE A CA 1
ATOM 620 C C . ILE A 1 76 ? 27.779 -6.545 -10.902 1.00 89.56 76 ILE A C 1
ATOM 622 O O . ILE A 1 76 ? 28.757 -6.098 -11.503 1.00 89.56 76 ILE A O 1
ATOM 626 N N . GLU A 1 77 ? 27.197 -7.689 -11.257 1.00 88.81 77 GLU A N 1
ATOM 627 C CA . GLU A 1 77 ? 27.729 -8.582 -12.294 1.00 88.81 77 GLU A CA 1
ATOM 628 C C . GLU A 1 77 ? 27.794 -7.917 -13.677 1.00 88.81 77 GLU A C 1
ATOM 630 O O . GLU A 1 77 ? 28.848 -7.921 -14.314 1.00 88.81 77 GLU A O 1
ATOM 635 N N . SER A 1 78 ? 26.736 -7.205 -14.072 1.00 87.50 78 SER A N 1
ATOM 636 C CA . SER A 1 78 ? 26.684 -6.471 -15.344 1.00 87.50 78 SER A CA 1
ATOM 637 C C . SER A 1 78 ? 27.770 -5.394 -15.468 1.00 87.50 78 SER A C 1
ATOM 639 O O . SER A 1 78 ? 28.359 -5.210 -16.534 1.00 87.50 78 SER A O 1
ATOM 641 N N . TYR A 1 79 ? 28.102 -4.704 -14.372 1.00 87.12 79 TYR A N 1
ATOM 642 C CA . TYR A 1 79 ? 29.165 -3.698 -14.368 1.00 87.12 79 TYR A CA 1
ATOM 643 C C . TYR A 1 79 ? 30.559 -4.332 -14.493 1.00 87.12 79 TYR A C 1
ATOM 645 O O . TYR A 1 79 ? 31.439 -3.788 -15.166 1.00 87.12 79 TYR A O 1
ATOM 653 N N . ARG A 1 80 ? 30.771 -5.510 -13.890 1.00 89.62 80 ARG A N 1
ATOM 654 C CA . ARG A 1 80 ? 32.024 -6.270 -14.046 1.00 89.62 80 ARG A CA 1
ATOM 655 C C . ARG A 1 80 ? 32.223 -6.713 -15.489 1.00 89.62 80 ARG A C 1
ATOM 657 O O . ARG A 1 80 ? 33.324 -6.566 -16.016 1.00 89.62 80 ARG A O 1
ATOM 664 N N . GLU A 1 81 ? 31.180 -7.242 -16.122 1.00 88.56 81 GLU A N 1
ATOM 665 C CA . GLU A 1 81 ? 31.221 -7.666 -17.523 1.00 88.56 81 GLU A CA 1
ATOM 666 C C . GLU A 1 81 ? 31.563 -6.502 -18.451 1.00 88.56 81 GLU A C 1
ATOM 668 O O . GLU A 1 81 ? 32.475 -6.619 -19.270 1.00 88.56 81 GLU A O 1
ATOM 673 N N . TYR A 1 82 ? 30.919 -5.350 -18.255 1.00 86.19 82 TYR A N 1
ATOM 674 C CA . TYR A 1 82 ? 31.212 -4.135 -19.011 1.00 86.19 82 TYR A CA 1
ATOM 675 C C . TYR A 1 82 ? 32.665 -3.666 -18.840 1.00 86.19 82 TYR A C 1
ATOM 677 O O . TYR A 1 82 ? 33.354 -3.353 -19.814 1.00 86.19 82 TYR A O 1
ATOM 685 N N . LYS A 1 83 ? 33.179 -3.663 -17.605 1.00 88.81 83 LYS A N 1
ATOM 686 C CA . LYS A 1 83 ? 34.579 -3.305 -17.342 1.00 88.81 83 LYS A CA 1
ATOM 687 C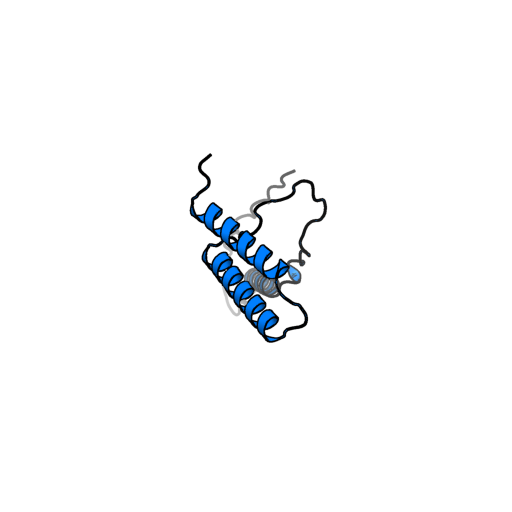 C . LYS A 1 83 ? 35.546 -4.283 -18.018 1.00 88.81 83 LYS A C 1
ATOM 689 O O . LYS A 1 83 ? 36.562 -3.875 -18.570 1.00 88.81 83 LYS A O 1
ATOM 694 N N . ASN A 1 84 ? 35.224 -5.575 -18.010 1.00 87.00 84 ASN A N 1
ATOM 695 C CA . ASN A 1 84 ? 36.024 -6.595 -18.686 1.00 87.00 84 ASN A CA 1
ATOM 696 C C . ASN A 1 84 ? 35.984 -6.440 -20.212 1.00 87.00 84 ASN A C 1
ATOM 698 O O . ASN A 1 84 ? 36.988 -6.695 -20.872 1.00 87.00 84 ASN A O 1
ATOM 702 N N . TYR A 1 85 ? 34.846 -6.033 -20.773 1.00 81.94 85 TYR A N 1
ATOM 703 C CA . TYR A 1 85 ? 34.695 -5.753 -22.199 1.00 81.94 85 TYR A CA 1
ATOM 704 C C . TYR A 1 85 ? 35.537 -4.547 -22.631 1.00 81.94 85 TYR A C 1
ATOM 706 O O . TYR A 1 85 ? 36.361 -4.666 -23.533 1.00 81.94 85 TYR A O 1
ATOM 714 N N . THR A 1 86 ? 35.421 -3.426 -21.919 1.00 83.31 86 THR A N 1
ATOM 715 C CA . THR A 1 86 ? 36.197 -2.207 -22.207 1.00 83.31 86 THR A CA 1
ATOM 716 C C . THR A 1 86 ? 37.702 -2.427 -22.051 1.00 83.31 86 THR A C 1
ATOM 718 O O . THR A 1 86 ? 38.479 -1.982 -22.891 1.00 83.31 86 THR A O 1
ATOM 721 N N . LEU A 1 87 ? 38.133 -3.200 -21.046 1.00 80.38 87 LEU A N 1
ATOM 722 C CA . LEU A 1 87 ? 39.532 -3.619 -20.906 1.00 80.38 87 LEU A CA 1
ATOM 723 C C . LEU A 1 87 ? 40.015 -4.459 -22.096 1.00 80.38 87 LEU A C 1
ATOM 725 O O . LEU A 1 87 ? 41.139 -4.265 -22.552 1.00 80.38 87 LEU A O 1
ATOM 729 N N . LYS A 1 88 ? 39.183 -5.364 -22.624 1.00 74.12 88 LYS A N 1
ATOM 730 C CA . LYS A 1 88 ? 39.520 -6.185 -23.798 1.00 74.12 88 LY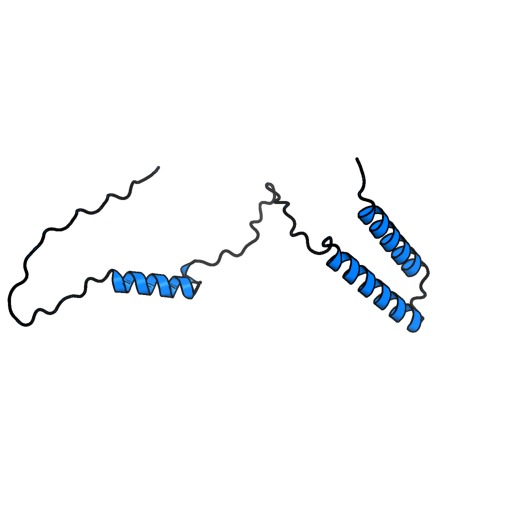S A CA 1
ATOM 731 C C . LYS A 1 88 ? 39.599 -5.361 -25.082 1.00 74.12 88 LYS A C 1
ATOM 733 O O . LYS A 1 88 ? 40.495 -5.610 -25.876 1.00 74.12 88 LYS A O 1
ATOM 738 N N . GLU A 1 89 ? 38.716 -4.384 -25.269 1.00 65.94 89 GLU A N 1
ATOM 739 C CA . GLU A 1 89 ? 38.790 -3.454 -26.406 1.00 65.94 89 GLU A CA 1
ATOM 740 C C . GLU A 1 89 ? 39.979 -2.492 -26.303 1.00 65.94 89 GLU A C 1
ATOM 742 O O . GLU A 1 89 ? 40.583 -2.146 -27.315 1.00 65.94 89 GLU A O 1
ATOM 747 N N . SER A 1 90 ? 40.350 -2.085 -25.085 1.00 61.94 90 SER A N 1
ATOM 748 C CA . SER A 1 90 ? 41.492 -1.191 -24.852 1.00 61.94 90 SER A CA 1
ATOM 749 C C . SER A 1 90 ? 42.856 -1.860 -25.025 1.00 61.94 90 SER A C 1
ATOM 751 O O . SER A 1 90 ? 43.868 -1.165 -25.066 1.00 61.94 90 SER A O 1
ATOM 753 N N . GLN A 1 91 ? 42.906 -3.194 -25.111 1.00 56.16 91 GLN A N 1
ATOM 754 C CA . GLN A 1 91 ? 44.123 -3.911 -25.474 1.00 56.16 91 GLN A CA 1
ATOM 755 C C . GLN A 1 91 ? 44.283 -3.775 -26.991 1.00 56.16 91 GLN A C 1
ATOM 757 O O . GLN A 1 91 ? 43.523 -4.407 -27.731 1.00 56.16 91 GLN A O 1
ATOM 762 N N . PRO A 1 92 ? 45.236 -2.966 -27.494 1.00 52.19 92 PRO A N 1
ATOM 763 C CA . PRO A 1 92 ? 45.484 -2.938 -28.922 1.00 52.19 92 PRO A CA 1
ATOM 764 C C . PRO A 1 92 ? 45.877 -4.354 -29.339 1.00 52.19 92 PRO A C 1
ATOM 766 O O . PRO A 1 92 ? 46.796 -4.941 -28.763 1.00 52.19 92 PRO A O 1
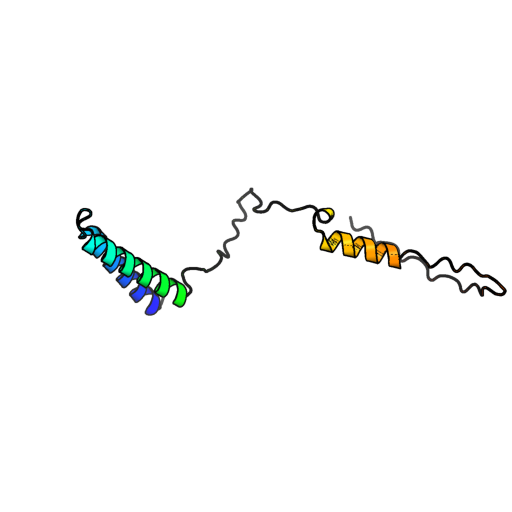ATOM 769 N N . LEU A 1 93 ? 45.155 -4.909 -30.316 1.00 48.12 93 LEU A N 1
ATOM 770 C CA . LEU A 1 93 ? 45.495 -6.173 -30.957 1.00 48.12 93 LEU A CA 1
ATOM 771 C C . LEU A 1 93 ? 46.980 -6.119 -31.320 1.00 48.12 93 LEU A C 1
ATOM 773 O O . LEU A 1 93 ? 47.371 -5.389 -32.232 1.00 48.12 93 LEU A O 1
ATOM 777 N N . GLN A 1 94 ? 47.816 -6.858 -30.587 1.00 47.91 94 GLN A N 1
ATOM 778 C CA . GLN A 1 94 ? 49.200 -7.060 -30.982 1.00 47.91 94 GLN A CA 1
ATOM 779 C C . GLN A 1 94 ? 49.157 -7.894 -32.259 1.00 47.91 94 GLN A C 1
ATOM 781 O O . GLN A 1 94 ? 49.080 -9.121 -32.235 1.00 47.91 94 GLN A O 1
ATOM 786 N N . LEU A 1 95 ? 49.120 -7.192 -33.389 1.00 41.09 95 LEU A N 1
ATOM 787 C CA . LEU A 1 95 ? 49.297 -7.746 -34.716 1.00 41.09 95 LEU A 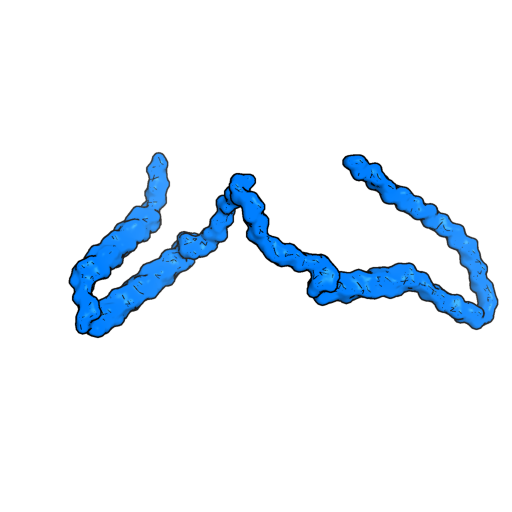CA 1
ATOM 788 C C . LEU A 1 95 ? 50.667 -8.422 -34.736 1.00 41.09 95 LEU A C 1
ATOM 790 O O . LEU A 1 95 ? 51.702 -7.766 -34.848 1.00 41.09 95 LEU A O 1
ATOM 794 N N . ILE A 1 96 ? 50.674 -9.748 -34.614 1.00 42.25 96 ILE A N 1
ATOM 795 C CA . ILE A 1 96 ? 51.843 -10.562 -34.927 1.00 42.25 96 ILE A CA 1
ATOM 796 C C . ILE A 1 96 ? 52.028 -10.456 -36.442 1.00 42.25 96 ILE A C 1
ATOM 798 O O . ILE A 1 96 ? 51.430 -11.197 -37.221 1.00 42.25 96 ILE A O 1
ATOM 802 N N . ALA A 1 97 ? 52.830 -9.482 -36.862 1.00 42.38 97 ALA A N 1
ATOM 803 C CA . ALA A 1 97 ? 53.241 -9.316 -38.242 1.00 42.38 97 ALA A CA 1
ATOM 804 C C . ALA A 1 97 ? 54.144 -10.494 -38.642 1.00 42.38 97 ALA A C 1
ATOM 806 O O . ALA A 1 97 ? 55.359 -10.472 -38.451 1.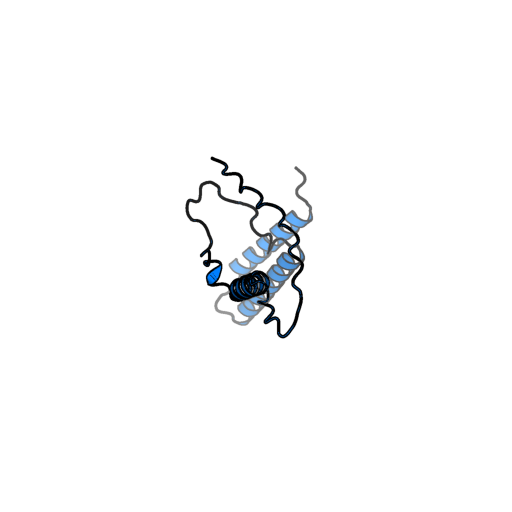00 42.38 97 ALA A O 1
ATOM 807 N N . ARG A 1 98 ? 53.556 -11.537 -39.236 1.00 40.53 98 ARG A N 1
ATOM 808 C CA . ARG A 1 98 ? 54.281 -12.363 -40.205 1.00 40.53 98 ARG A CA 1
ATOM 809 C C . ARG A 1 98 ? 54.277 -11.616 -41.536 1.00 40.53 98 ARG A C 1
ATOM 811 O O . ARG A 1 98 ? 53.301 -11.677 -42.269 1.00 40.53 98 ARG A O 1
ATOM 818 N N . GLY A 1 99 ? 55.398 -10.961 -41.828 1.00 46.31 99 GLY A N 1
ATOM 819 C CA . GLY A 1 99 ? 55.767 -10.548 -43.180 1.00 46.31 99 GLY A CA 1
ATOM 820 C C . GLY A 1 99 ? 55.353 -9.133 -43.576 1.00 46.31 99 GLY A C 1
ATOM 821 O O . GLY A 1 99 ? 54.290 -8.941 -44.144 1.00 46.31 99 GLY A O 1
ATOM 822 N N . GLY A 1 100 ? 56.283 -8.195 -43.370 1.00 51.69 100 GLY A N 1
ATOM 823 C CA . GLY A 1 100 ? 56.523 -7.079 -44.290 1.00 51.69 100 GLY A CA 1
ATOM 824 C C . GLY A 1 100 ? 55.590 -5.874 -44.180 1.00 51.69 100 GLY A C 1
ATOM 825 O O . GLY A 1 100 ? 54.482 -5.897 -44.687 1.00 51.69 100 GLY A O 1
ATOM 826 N N . GLU A 1 101 ? 56.145 -4.785 -43.642 1.00 49.75 101 GLU A N 1
ATOM 827 C CA . GLU A 1 101 ? 55.667 -3.393 -43.720 1.00 49.75 101 GLU A CA 1
ATOM 828 C C . GLU A 1 101 ? 54.624 -2.942 -42.681 1.00 49.75 101 GLU A C 1
ATOM 830 O O . GLU A 1 101 ? 53.422 -3.157 -42.798 1.00 49.75 101 GLU A O 1
ATOM 835 N N . ILE A 1 102 ? 55.111 -2.199 -41.677 1.00 45.91 102 ILE A N 1
ATOM 836 C CA . ILE A 1 102 ? 54.297 -1.427 -40.732 1.00 45.91 102 ILE A CA 1
ATOM 837 C C . ILE A 1 102 ? 54.577 0.055 -41.010 1.00 45.91 102 ILE A C 1
ATOM 839 O O . ILE A 1 102 ? 55.654 0.563 -40.698 1.00 45.91 102 ILE A O 1
ATOM 843 N N . LYS A 1 103 ? 53.618 0.760 -41.623 1.00 45.38 103 LYS A N 1
ATOM 844 C CA . LYS A 1 103 ? 53.644 2.226 -41.729 1.00 45.38 103 LYS A CA 1
ATOM 845 C C . LYS A 1 103 ? 53.290 2.822 -40.365 1.00 45.38 103 LYS A C 1
ATOM 847 O O . LYS A 1 103 ? 52.167 2.669 -39.895 1.00 45.38 103 LYS A O 1
ATOM 852 N N . LEU A 1 104 ? 54.249 3.506 -39.744 1.00 46.50 104 LEU A N 1
ATOM 853 C CA . LEU A 1 104 ? 54.050 4.301 -38.530 1.00 46.50 104 LEU A CA 1
ATOM 854 C C . LEU A 1 104 ? 53.276 5.577 -38.886 1.00 46.50 104 LEU A C 1
ATOM 856 O O . LEU A 1 104 ? 53.848 6.511 -39.445 1.00 46.50 104 LEU A O 1
ATOM 860 N N . LEU A 1 105 ? 51.983 5.627 -38.566 1.00 46.72 105 LEU A N 1
ATOM 861 C CA . LEU A 1 105 ? 51.250 6.889 -38.489 1.00 46.72 105 LEU A CA 1
ATOM 862 C C . LEU A 1 105 ? 51.160 7.306 -37.020 1.00 46.72 105 LEU A C 1
ATOM 864 O O . LEU A 1 105 ? 50.619 6.595 -36.177 1.00 46.72 105 LEU A O 1
ATOM 868 N N . THR A 1 106 ? 51.787 8.449 -36.759 1.00 47.91 106 THR A N 1
ATOM 869 C CA . THR A 1 106 ? 51.915 9.153 -35.482 1.00 47.91 106 THR A CA 1
ATOM 870 C C . THR A 1 106 ? 50.577 9.296 -34.747 1.00 47.91 106 THR A C 1
ATOM 872 O O . THR A 1 106 ? 49.548 9.598 -35.348 1.00 47.91 106 THR A O 1
ATOM 875 N N . ALA A 1 107 ? 50.627 9.086 -33.431 1.00 58.66 107 ALA A N 1
ATOM 876 C CA . ALA A 1 107 ? 49.501 9.137 -32.504 1.00 58.66 107 ALA A CA 1
ATOM 877 C C . ALA A 1 107 ? 48.840 10.529 -32.418 1.00 58.66 107 ALA A C 1
ATOM 879 O O . ALA A 1 107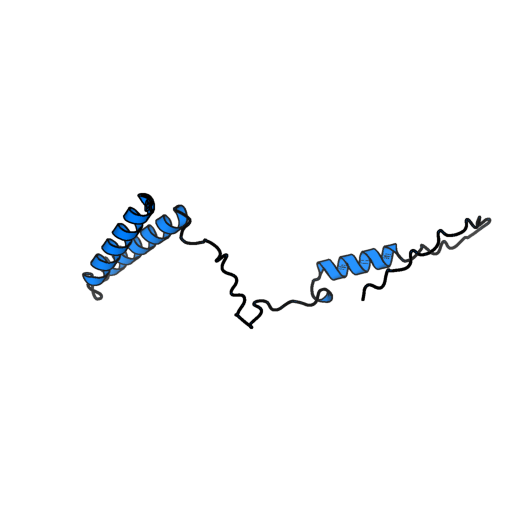 ? 49.554 11.535 -32.441 1.00 58.66 107 ALA A O 1
ATOM 880 N N . PRO A 1 108 ? 47.513 10.629 -32.203 1.00 54.09 108 PRO A N 1
ATOM 881 C CA . PRO A 1 108 ? 46.947 11.806 -31.561 1.00 54.09 108 PRO A CA 1
ATOM 882 C C . PRO A 1 108 ? 47.252 11.761 -30.053 1.00 54.09 108 PRO A C 1
ATOM 884 O O . PRO A 1 108 ? 47.096 10.729 -29.400 1.00 54.09 108 PRO A O 1
ATOM 887 N N . ALA A 1 109 ? 47.741 12.884 -29.527 1.00 55.00 109 ALA A N 1
ATOM 888 C CA . ALA A 1 109 ? 48.164 13.057 -28.140 1.00 55.00 109 ALA A CA 1
ATOM 889 C C . ALA A 1 109 ? 47.046 12.747 -27.118 1.00 55.00 109 ALA A C 1
ATOM 891 O O . ALA A 1 109 ? 45.870 12.971 -27.416 1.00 55.00 109 ALA A O 1
ATOM 892 N N . PRO A 1 110 ? 47.393 12.282 -25.901 1.00 59.00 110 PRO A N 1
ATOM 893 C CA . PRO A 1 110 ? 46.422 12.093 -24.828 1.00 59.00 110 PRO A CA 1
ATOM 894 C C . PRO A 1 110 ? 45.824 13.441 -24.398 1.00 59.00 110 PRO A C 1
ATOM 896 O O . PRO A 1 110 ? 46.548 14.412 -24.174 1.00 59.00 110 PRO A O 1
ATOM 899 N N . ILE A 1 111 ? 44.496 13.491 -24.279 1.00 57.38 111 ILE A N 1
ATOM 900 C CA . ILE A 1 111 ? 43.772 14.628 -23.700 1.00 57.38 111 ILE A CA 1
ATOM 901 C C . ILE A 1 111 ? 44.085 14.639 -22.194 1.00 57.38 111 ILE A C 1
ATOM 903 O O . ILE A 1 111 ? 43.856 13.616 -21.544 1.00 57.38 111 ILE A O 1
ATOM 907 N N . PRO A 1 112 ? 44.623 15.732 -21.622 1.00 49.56 112 PRO A N 1
ATOM 908 C CA . PRO A 1 112 ? 44.877 15.796 -20.190 1.00 49.56 112 PRO A CA 1
ATOM 909 C C . PRO A 1 112 ? 43.545 15.824 -19.435 1.00 49.56 112 PRO A C 1
ATOM 911 O O . PRO A 1 112 ? 42.702 16.688 -19.681 1.00 49.56 112 PRO A O 1
ATOM 914 N N . GLU A 1 113 ? 43.364 14.873 -18.519 1.00 49.59 113 GLU A N 1
ATOM 915 C CA . GLU A 1 113 ? 42.294 14.903 -17.526 1.00 49.59 113 GLU A CA 1
ATOM 916 C C . GLU A 1 113 ? 42.412 16.209 -16.730 1.00 49.59 113 GLU A C 1
ATOM 918 O O . GLU A 1 113 ? 43.420 16.474 -16.072 1.00 49.59 113 GLU A O 1
ATOM 923 N N . SER A 1 114 ? 41.398 17.066 -16.839 1.00 50.69 114 SER A N 1
ATOM 924 C CA . SER A 1 114 ? 41.297 18.283 -16.046 1.00 50.69 114 SER A CA 1
ATOM 925 C C . SER A 1 114 ? 41.024 17.903 -14.593 1.00 50.69 114 SER A C 1
ATOM 927 O O . SER A 1 114 ? 39.879 17.636 -14.217 1.00 50.69 114 SER A O 1
ATOM 929 N N . SER A 1 115 ? 42.077 17.903 -13.777 1.00 49.66 115 SER A N 1
ATOM 930 C CA . SER A 1 115 ? 41.967 18.041 -12.328 1.00 49.66 115 SER A CA 1
ATOM 931 C C . SER A 1 115 ? 41.068 19.236 -12.019 1.00 49.66 115 SER A C 1
ATOM 933 O O . SER A 1 115 ? 41.387 20.364 -12.388 1.00 49.66 115 SER A O 1
ATOM 935 N N . SER A 1 116 ? 39.926 18.974 -11.393 1.00 55.12 116 SER A N 1
ATOM 936 C CA . SER A 1 116 ? 39.072 20.004 -10.805 1.00 55.12 116 SER A CA 1
ATOM 937 C C . SER A 1 116 ? 39.186 19.847 -9.293 1.00 55.12 116 SER A C 1
ATOM 939 O O . SER A 1 116 ? 38.928 18.756 -8.780 1.00 55.12 116 SER A O 1
ATOM 941 N N . GLU A 1 117 ? 39.682 20.906 -8.654 1.00 45.53 117 GLU A N 1
ATOM 942 C CA . GLU A 1 117 ? 39.817 21.103 -7.203 1.00 45.53 117 GLU A CA 1
ATOM 943 C C . GLU A 1 117 ? 38.484 21.008 -6.448 1.00 45.53 117 GLU A C 1
ATOM 945 O O . GLU A 1 117 ? 37.431 21.354 -7.036 1.00 45.53 117 GLU A O 1
#

Foldseek 3Di:
DDDDPVNVVLVVLVVVLVVLVVPFDPVDVVSVVVNVVSVVVSVVVCVVVVVVDDPPPDDPPPPPDPPDPDDDLCVDPVSVVVVVVVVVVPPPPPPPDPDDDDDDDDDDDDDDDDDDD

Secondary structure (DSSP, 8-state):
----HHHHHHHHHHHHHHHHHHH--TT-HHHHHHHHHHHHHHHHHHHHTT-TT-------TT--S-------GGGSHHHHHHHHHHHHHHS-------SS----PPPPPPPPP----

Sequence (117 aa):
MATSKNNLESQALDEQLKRFEASTDKNDPEQLQLLEEMREHTRRLHQARGDWNKPSTFRNWNDPTPRETTTAPLAIESYREYKNYTLKESQPLQLIARGGEIKLLTAPAPIPESSSE

Radius of gyration: 32.74 Å; chains: 1; bounding box: 77×41×63 Å